Protein 8I2D (pdb70)

InterPro domains:
  IPR000064 Endopeptidase, NLPC/P60 domain [PF00877] (232-333)
  IPR000064 Endopeptidase, NLPC/P60 domain [PS51935] (217-334)
  IPR018392 LysM domain [PF01476] (29-69)
  IPR018392 LysM domain [PF01476] (88-129)
  IPR018392 LysM domain [PF01476] (151-193)
  IPR018392 LysM domain [PS51782] (26-69)
  IPR018392 LysM domain [PS51782] (86-129)
  IPR018392 LysM domain [PS51782] (149-192)
  IPR018392 LysM domain [SM00257] (27-70)
  IPR018392 LysM domain [SM00257] (87-130)
  IPR018392 LysM domain [SM00257] (150-193)
  IPR018392 LysM domain [cd00118] (26-69)
  IPR018392 LysM domain [cd00118] (88-129)
  IPR018392 LysM domain [cd00118] (151-192)
  IPR036779 LysM domain superfamily [G3DSA:3.10.350.10] (24-74)
  IPR036779 LysM domain superfamily [G3DSA:3.10.350.10] (75-145)
  IPR036779 LysM domain superfamily [G3DSA:3.10.350.10] (146-199)
  IPR036779 LysM domain superfamily [SSF54106] (26-70)
  IPR036779 LysM domain superfamily [SSF54106] (87-129)
  IPR036779 LysM domain superfamily [SSF54106] (148-192)

Radius of gyration: 12.63 Å; Cα contacts (8 Å, |Δi|>4): 235; chains: 1; bounding box: 29×29×30 Å

Nearest PDB structures (foldseek):
  8i2f-assembly1_B  TM=9.895E-01  e=3.218E-22  Bacillus subtilis subsp. subtilis str. 168
  3pvq-assembly1_B  TM=8.778E-01  e=5.518E-09  Bacteroides thetaiotaomicron VPI-5482
  8xup-assembly2_K  TM=8.094E-01  e=2.074E-09  Escherichia coli K-12
  4r0k-assembly1_A  TM=8.513E-01  e=1.207E-08  Bacteroides thetaiotaomicron VPI-5482
  8er5-assembly1_B  TM=8.194E-01  e=4.453E-08  [Clostridium] innocuum 2959

Secondary structure (DSSP, 8-state):
--HHHHHHHHHHTTTPPB-TT-EETTEE-HHHHHHHHHHTTS------HHHHHH--B-SS--TT-EEEE--SSSSS---EEEETTEEEEEETTEEEEEETTSTTTGGGEEEEE--

Structure (mmCIF, N/CA/C/O backbone):
data_8I2D
#
_entry.id   8I2D
#
_cell.length_a   55.250
_cell.length_b   55.250
_cell.length_c   68.070
_cell.angle_alpha   90.00
_cell.angle_beta   90.00
_cell.angle_gamma   90.00
#
_symmetry.space_group_name_H-M   'P 43 21 2'
#
loop_
_entity.id
_entity.type
_entity.pdbx_description
1 polymer 'Probable peptidoglycan endopeptidase LytE'
2 water water
#
loop_
_atom_site.group_PDB
_atom_site.id
_atom_site.type_symbol
_atom_site.label_atom_id
_atom_site.label_alt_id
_atom_site.label_comp_id
_atom_site.label_asym_id
_atom_site.label_entity_id
_atom_site.label_seq_id
_atom_site.pdbx_PDB_ins_code
_atom_site.Cartn_x
_atom_site.Cartn_y
_atom_site.Cartn_z
_atom_site.occupancy
_atom_site.B_iso_or_equiv
_atom_site.auth_seq_id
_atom_site.auth_comp_id
_atom_site.auth_asym_id
_atom_site.auth_atom_id
_atom_site.pdbx_PDB_model_num
ATOM 1 N N . LEU A 1 1 ? 12.460 43.584 47.012 1.00 24.18 218 LEU A N 1
ATOM 2 C CA . LEU A 1 1 ? 13.900 43.419 46.830 1.00 20.05 218 LEU A CA 1
ATOM 3 C C . LEU A 1 1 ? 14.687 44.491 47.571 1.00 16.95 218 LEU A C 1
ATOM 4 O O . LEU A 1 1 ? 14.180 45.582 47.839 1.00 19.28 218 LEU A O 1
ATOM 9 N N . ASN A 1 2 ? 15.939 44.182 47.891 1.00 15.28 219 ASN A N 1
ATOM 10 C CA . ASN A 1 2 ? 16.894 45.216 48.271 1.00 13.66 219 ASN A CA 1
ATOM 11 C C . ASN A 1 2 ? 17.369 45.850 46.964 1.00 12.93 219 ASN A C 1
ATOM 12 O O . ASN A 1 2 ? 18.201 45.283 46.243 1.00 11.30 219 ASN A O 1
ATOM 17 N N . VAL A 1 3 ? 16.820 47.032 46.659 1.00 13.18 220 VAL A N 1
ATOM 18 C CA . VAL A 1 3 ? 17.017 47.670 45.358 1.00 13.70 220 VAL A CA 1
ATOM 19 C C . VAL A 1 3 ? 18.482 48.028 45.138 1.00 13.01 220 VAL A C 1
ATOM 20 O O . VAL A 1 3 ? 19.044 47.785 44.059 1.00 12.39 220 VAL A O 1
ATOM 24 N N . SER A 1 4 ? 19.115 48.643 46.136 1.00 13.21 221 SER A N 1
ATOM 25 C CA . SER A 1 4 ? 20.509 49.040 45.982 1.00 14.61 221 SER A CA 1
ATOM 26 C C . SER A 1 4 ? 21.398 47.834 45.713 1.00 13.04 221 SER A C 1
ATOM 27 O O . SER A 1 4 ? 22.296 47.898 44.865 1.00 13.24 221 SER A O 1
ATOM 30 N N . LYS A 1 5 ? 21.148 46.719 46.406 1.00 11.98 222 LYS A N 1
ATOM 31 C CA . LYS A 1 5 ? 21.914 45.500 46.165 1.00 12.81 222 LYS A CA 1
ATOM 32 C C . LYS A 1 5 ? 21.678 44.968 44.760 1.00 10.60 222 LYS A C 1
ATOM 33 O O . LYS A 1 5 ? 22.625 44.582 44.066 1.00 10.15 222 LYS A O 1
ATOM 39 N N . LEU A 1 6 ? 20.413 44.917 44.333 1.00 9.25 223 LEU A N 1
ATOM 40 C CA . LEU A 1 6 ? 20.078 44.391 43.013 1.00 9.86 223 LEU A CA 1
ATOM 41 C C . LEU A 1 6 ? 20.798 45.166 41.926 1.00 8.84 223 LEU A C 1
ATOM 42 O O . LEU A 1 6 ? 21.413 44.584 41.029 1.00 9.00 223 LEU A O 1
ATOM 47 N N . VAL A 1 7 ? 20.745 46.491 42.000 1.00 9.38 224 VAL A N 1
ATOM 48 C CA . VAL A 1 7 ? 21.345 47.315 40.960 1.00 11.49 224 VAL A CA 1
ATOM 49 C C . VAL A 1 7 ? 22.867 47.235 41.015 1.00 10.77 224 VAL A C 1
ATOM 50 O O . VAL A 1 7 ? 23.530 47.180 39.973 1.00 10.76 224 VAL A O 1
ATOM 54 N N . SER A 1 8 ? 23.444 47.210 42.220 1.00 10.71 225 SER A N 1
ATOM 55 C CA . SER A 1 8 ? 24.888 47.021 42.349 1.00 12.53 225 SER A CA 1
ATOM 56 C C . SER A 1 8 ? 25.328 45.684 41.759 1.00 10.34 225 SER A C 1
ATOM 57 O O . SER A 1 8 ? 26.350 45.600 41.060 1.00 11.72 225 SER A O 1
ATOM 60 N N . ASP A 1 9 ? 24.578 44.620 42.045 1.00 10.63 226 ASP A N 1
ATOM 61 C CA . ASP A 1 9 ? 24.909 43.307 41.509 1.00 11.17 226 ASP A CA 1
ATOM 62 C C . ASP A 1 9 ? 24.797 43.295 39.989 1.00 10.27 226 ASP A C 1
ATOM 63 O O . ASP A 1 9 ? 25.642 42.706 39.304 1.00 12.06 226 ASP A O 1
ATOM 68 N N . ALA A 1 10 ? 23.767 43.946 39.443 1.00 9.34 227 ALA A N 1
ATOM 69 C CA . ALA A 1 10 ? 23.603 43.999 37.993 1.00 8.78 227 ALA A CA 1
ATOM 70 C C . ALA A 1 10 ? 24.737 44.781 37.338 1.00 9.65 227 ALA A C 1
ATOM 71 O O . ALA A 1 10 ? 25.285 44.361 36.308 1.00 9.96 227 ALA A O 1
ATOM 73 N N . LYS A 1 11 ? 25.099 45.929 37.915 1.00 10.13 228 LYS A N 1
ATOM 74 C CA . LYS A 1 11 ? 26.158 46.756 37.347 1.00 10.66 228 LYS A CA 1
ATOM 75 C C . LYS A 1 11 ? 27.487 46.014 37.324 1.00 11.12 228 LYS A C 1
ATOM 76 O O . LYS A 1 11 ? 28.273 46.160 36.382 1.00 10.51 228 LYS A O 1
ATOM 82 N N . ALA A 1 12 ? 27.754 45.202 38.344 1.00 10.23 229 ALA A N 1
ATOM 83 C CA . ALA A 1 12 ? 29.007 44.459 38.408 1.00 10.88 229 ALA A CA 1
ATOM 84 C C . ALA A 1 12 ? 29.114 43.418 37.306 1.00 11.04 229 ALA A C 1
ATOM 85 O O . ALA A 1 12 ? 30.220 42.948 37.013 1.00 12.93 229 ALA A O 1
ATOM 87 N N . LEU A 1 13 ? 27.999 43.042 36.691 1.00 9.85 230 LEU A N 1
ATOM 88 C CA . LEU A 1 13 ? 27.997 42.015 35.660 1.00 10.44 230 LEU A CA 1
ATOM 89 C C . LEU A 1 13 ? 27.997 42.584 34.252 1.00 8.94 230 LEU A C 1
ATOM 90 O O . LEU A 1 13 ? 28.063 41.811 33.288 1.00 9.15 230 LEU A O 1
ATOM 95 N N . VAL A 1 14 ? 27.922 43.905 34.103 1.00 8.41 231 VAL A N 1
ATOM 96 C CA . VAL A 1 14 ? 27.989 44.499 32.775 1.00 9.90 231 VAL A CA 1
ATOM 97 C C . VAL A 1 14 ? 29.292 44.078 32.118 1.00 10.11 231 VAL A C 1
ATOM 98 O O . VAL A 1 14 ? 30.364 44.114 32.737 1.00 11.72 231 VAL A O 1
ATOM 102 N N . GLY A 1 15 ? 29.205 43.661 30.862 1.00 8.65 232 GLY A N 1
ATOM 103 C CA . GLY A 1 15 ? 30.330 43.114 30.139 1.00 9.12 232 GLY A CA 1
ATOM 104 C C . GLY A 1 15 ? 30.377 41.604 30.092 1.00 8.43 232 GLY A C 1
ATOM 105 O O . GLY A 1 15 ? 31.158 41.056 29.310 1.00 9.00 232 GLY A O 1
ATOM 106 N N . THR A 1 16 ? 29.583 40.915 30.899 1.00 8.15 233 THR A N 1
ATOM 107 C CA . THR A 1 16 ? 29.532 39.467 30.808 1.00 7.81 233 THR A CA 1
ATOM 108 C C . THR A 1 16 ? 29.007 39.060 29.434 1.00 6.86 233 THR A C 1
ATOM 109 O O . THR A 1 16 ? 28.020 39.631 28.958 1.00 7.19 233 THR A O 1
ATOM 113 N N . PRO A 1 17 ? 29.619 38.076 28.778 1.00 6.75 234 PRO A N 1
ATOM 114 C CA . PRO A 1 17 ? 29.148 37.688 27.443 1.00 6.62 234 PRO A CA 1
ATOM 115 C C . PRO A 1 17 ? 27.769 37.047 27.445 1.00 6.29 234 PRO A C 1
ATOM 116 O O . PRO A 1 17 ? 27.249 36.588 28.468 1.00 8.19 234 PRO A O 1
ATOM 120 N N . TYR A 1 18 ? 27.186 37.014 26.247 1.00 6.13 235 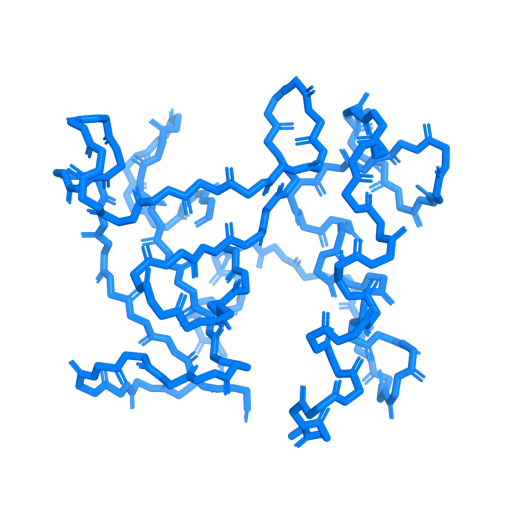TYR A N 1
ATOM 121 C CA . TYR A 1 18 ? 25.996 36.220 25.977 1.00 6.80 235 TYR A CA 1
ATOM 122 C C . TYR A 1 18 ? 26.367 34.749 25.826 1.00 6.76 235 TYR A C 1
ATOM 123 O O . TYR A 1 18 ? 27.384 34.401 25.215 1.00 8.35 235 TYR A O 1
ATOM 132 N N . LYS A 1 19 ? 25.509 33.883 26.362 1.00 7.32 236 LYS A N 1
ATOM 133 C CA . LYS A 1 19 ? 25.563 32.456 26.081 1.00 8.81 236 LYS A CA 1
ATOM 134 C C . LYS A 1 19 ? 24.136 31.943 26.120 1.00 8.25 236 LYS A C 1
ATOM 135 O O . LYS A 1 19 ? 23.421 32.198 27.092 1.00 7.92 236 LYS A O 1
ATOM 141 N N . TRP A 1 20 ? 23.726 31.218 25.077 1.00 9.33 237 TRP A N 1
ATOM 142 C CA . TRP A 1 20 ? 22.386 30.647 25.068 1.00 10.05 237 TRP A CA 1
ATOM 143 C C . TRP A 1 20 ? 22.206 29.750 26.288 1.00 8.77 237 TRP A C 1
ATOM 144 O O . TRP A 1 20 ? 23.045 28.894 26.574 1.00 10.19 237 TRP A O 1
ATOM 155 N N . GLY A 1 21 ? 21.117 29.961 27.022 1.00 9.65 238 GLY A N 1
ATOM 156 C CA . GLY A 1 21 ? 20.885 29.211 28.244 1.00 10.70 238 GLY A CA 1
ATOM 157 C C . GLY A 1 21 ? 21.839 29.499 29.382 1.00 10.41 238 GLY A C 1
ATOM 158 O O . GLY A 1 21 ? 21.828 28.771 30.380 1.00 13.09 238 GLY A O 1
ATOM 159 N N . GLY A 1 22 ? 22.625 30.569 29.301 1.00 9.34 239 GLY A N 1
ATOM 160 C CA . GLY A 1 22 ? 23.681 30.784 30.276 1.00 9.05 239 GLY A CA 1
ATOM 161 C C . GLY A 1 22 ? 23.151 31.301 31.605 1.00 8.23 239 GLY A C 1
ATOM 162 O O . GLY A 1 22 ? 22.305 32.190 31.661 1.00 8.37 239 GLY A O 1
ATOM 163 N N . THR A 1 23 ? 23.690 30.734 32.692 1.00 9.17 240 THR A N 1
ATOM 164 C CA . THR A 1 23 ? 23.275 31.057 34.054 1.00 8.97 240 THR A CA 1
ATOM 165 C C . THR A 1 23 ? 24.465 31.321 34.966 1.00 9.92 240 THR A C 1
ATOM 166 O O . THR A 1 23 ? 24.316 31.281 36.192 1.00 11.52 240 THR A O 1
ATOM 170 N N . THR A 1 24 ? 25.649 31.559 34.409 1.00 9.08 241 THR A N 1
ATOM 171 C CA . THR A 1 24 ? 26.838 31.845 35.207 1.00 9.80 241 THR A CA 1
ATOM 172 C C . THR A 1 24 ? 27.503 33.105 34.674 1.00 9.45 241 THR A C 1
ATOM 173 O O . THR A 1 24 ? 27.202 33.579 33.576 1.00 9.54 241 THR A O 1
ATOM 177 N N . THR A 1 25 ? 28.451 33.630 35.450 1.00 9.74 242 THR A N 1
ATOM 178 C CA . THR A 1 25 ? 29.142 34.860 35.086 1.00 12.65 242 THR A CA 1
ATOM 179 C C . THR A 1 25 ? 30.099 34.694 33.913 1.00 11.56 242 THR A C 1
ATOM 180 O O . THR A 1 25 ? 30.710 35.680 33.499 1.00 13.79 242 THR A O 1
ATOM 184 N N . SER A 1 26 ? 30.255 33.497 33.367 1.00 9.39 243 SER A N 1
ATOM 185 C CA . SER A 1 26 ? 30.958 33.355 32.106 1.00 10.63 243 SER A CA 1
ATOM 186 C C . SER A 1 26 ? 30.053 33.584 30.901 1.00 9.40 243 SER A C 1
ATOM 187 O O . SER A 1 26 ? 30.551 33.719 29.781 1.00 9.90 243 SER A O 1
ATOM 190 N N . GLY A 1 27 ? 28.739 33.654 31.098 1.00 7.68 244 GLY A N 1
ATOM 191 C CA . GLY A 1 27 ? 27.836 33.918 29.994 1.00 7.64 244 GLY A CA 1
ATOM 192 C C . GLY A 1 27 ? 26.384 33.747 30.382 1.00 7.60 244 GLY A C 1
ATOM 193 O O . GLY A 1 27 ? 26.009 32.729 30.980 1.00 8.30 244 GLY A O 1
ATOM 194 N N . PHE A 1 28 ? 25.559 34.734 30.050 1.00 6.97 245 PHE A N 1
ATOM 195 C CA . PHE A 1 28 ? 24.149 34.720 30.410 1.00 6.48 245 PHE A CA 1
ATOM 196 C C . PHE A 1 28 ? 23.266 34.865 29.183 1.00 7.39 245 PHE A C 1
ATOM 197 O O . PHE A 1 28 ? 23.636 35.513 28.200 1.00 7.64 245 PHE A O 1
ATOM 205 N N . ASP A 1 29 ? 22.067 34.312 29.275 1.00 6.65 246 ASP A N 1
ATOM 206 C CA . ASP A 1 29 ? 20.960 34.744 28.436 1.00 7.70 246 ASP A CA 1
ATOM 207 C C . ASP A 1 29 ? 20.007 35.588 29.278 1.00 7.15 246 ASP A C 1
ATOM 208 O O . ASP A 1 29 ? 20.234 35.831 30.468 1.00 7.49 246 ASP A O 1
ATOM 213 N N . CYS A 1 30 ? 18.934 36.044 28.644 1.00 8.72 247 CYS A N 1
ATOM 214 C CA . CYS A 1 30 ? 18.068 37.031 29.276 1.00 10.26 247 CYS A CA 1
ATOM 215 C C . CYS A 1 30 ? 17.534 36.545 30.617 1.00 10.12 247 CYS A C 1
ATOM 216 O O . CYS A 1 30 ? 17.666 37.229 31.641 1.00 12.92 247 CYS A O 1
ATOM 219 N N . SER A 1 31 ? 16.914 35.369 30.624 1.00 8.51 248 SER A N 1
ATOM 220 C CA . SER A 1 31 ? 16.307 34.828 31.838 1.00 10.62 248 SER A CA 1
ATOM 221 C C . SER A 1 31 ? 17.353 34.344 32.835 1.00 8.40 248 SER A C 1
ATOM 222 O O . SER A 1 31 ? 17.144 34.457 34.049 1.00 10.40 248 SER A O 1
ATOM 225 N N . GLY A 1 32 ? 18.482 33.817 32.354 1.00 8.42 249 GLY A N 1
ATOM 226 C CA . GLY A 1 32 ? 19.511 33.345 33.271 1.00 9.71 249 GLY A CA 1
ATOM 227 C C . GLY A 1 32 ? 20.137 34.469 34.073 1.00 6.55 249 GLY A C 1
ATOM 228 O O . GLY A 1 32 ? 20.470 34.295 35.248 1.00 7.79 249 GLY A O 1
ATOM 229 N N . PHE A 1 33 ? 20.304 35.634 33.448 1.00 7.10 250 PHE A N 1
ATOM 230 C CA . PHE A 1 33 ? 20.825 36.803 34.150 1.00 6.95 250 PHE A CA 1
ATOM 231 C C . PHE A 1 33 ? 19.884 37.247 35.267 1.00 7.09 250 PHE A C 1
ATOM 232 O O . PHE A 1 33 ? 20.317 37.506 36.393 1.00 7.48 250 PHE A O 1
ATOM 240 N N . ILE A 1 34 ? 18.589 37.356 34.969 1.00 7.27 251 ILE A N 1
ATOM 241 C CA . ILE A 1 34 ? 17.618 37.762 35.983 1.00 6.81 251 ILE A CA 1
ATOM 242 C C . ILE A 1 34 ? 17.600 36.762 37.141 1.00 7.80 251 ILE A C 1
ATOM 243 O O . ILE A 1 34 ? 17.630 37.142 38.318 1.00 7.80 251 ILE A O 1
ATOM 248 N N . TRP A 1 35 ? 17.566 35.462 36.819 1.00 7.97 252 TRP A N 1
ATOM 249 C CA . TRP A 1 35 ? 17.603 34.419 37.840 1.00 8.46 252 TRP A CA 1
ATOM 250 C C . TRP A 1 35 ? 18.843 34.543 38.715 1.00 8.11 252 TRP A C 1
ATOM 251 O O . TRP A 1 35 ? 18.760 34.444 39.945 1.00 8.73 252 TRP A O 1
ATOM 262 N N . TYR A 1 36 ? 19.999 34.778 38.096 1.00 8.14 253 TYR A N 1
ATOM 263 C CA . TYR A 1 36 ? 21.246 34.865 38.839 1.00 9.07 253 TYR A CA 1
ATOM 264 C C . TYR A 1 36 ? 21.231 36.044 39.805 1.00 8.46 253 TYR A C 1
ATOM 265 O O . TYR A 1 36 ? 21.561 35.897 40.988 1.00 10.02 253 TYR A O 1
ATOM 274 N N . VAL A 1 37 ? 20.839 37.224 39.320 1.00 8.77 254 VAL A N 1
ATOM 275 C CA . VAL A 1 37 ? 20.877 38.422 40.154 1.00 8.91 254 VAL A CA 1
ATOM 276 C C . VAL A 1 37 ? 19.852 38.336 41.283 1.00 9.18 254 VAL A C 1
ATOM 277 O O . VAL A 1 37 ? 20.136 38.699 42.430 1.00 9.54 254 VAL A O 1
ATOM 281 N N . LEU A 1 38 ? 18.651 37.842 40.987 1.00 9.04 255 LEU A N 1
ATOM 282 C CA . LEU A 1 38 ? 17.653 37.687 42.040 1.00 9.46 255 LEU A CA 1
ATOM 283 C C . LEU A 1 38 ? 18.135 36.722 43.114 1.00 9.69 255 LEU A C 1
ATOM 284 O O . LEU A 1 38 ? 17.974 36.980 44.312 1.00 10.96 255 LEU A O 1
ATOM 289 N N . ASN A 1 39 ? 18.753 35.615 42.708 1.00 10.18 256 ASN A N 1
ATOM 290 C CA . ASN A 1 39 ? 19.151 34.599 43.671 1.00 11.06 256 ASN A CA 1
ATOM 291 C C . ASN A 1 39 ? 20.316 35.033 44.542 1.00 13.11 256 ASN A C 1
ATOM 292 O O . ASN A 1 39 ? 20.647 34.322 45.494 1.00 13.68 256 ASN A O 1
ATOM 297 N N . LYS A 1 40 ? 20.930 36.180 44.256 1.00 12.99 257 LYS A N 1
ATOM 298 C CA . LYS A 1 40 ? 21.914 36.724 45.182 1.00 15.55 257 LYS A CA 1
ATOM 299 C C . LYS A 1 40 ? 21.276 37.234 46.464 1.00 15.78 257 LYS A C 1
ATOM 300 O O . LYS A 1 40 ? 21.975 37.400 47.471 1.00 18.53 257 LYS A O 1
ATOM 306 N N . GLN A 1 41 ? 19.9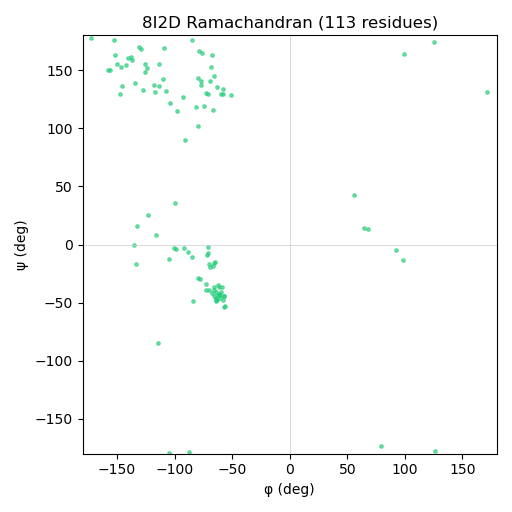67 37.455 46.469 1.00 14.62 258 GLN A N 1
ATOM 307 C CA . GLN A 1 41 ? 19.302 37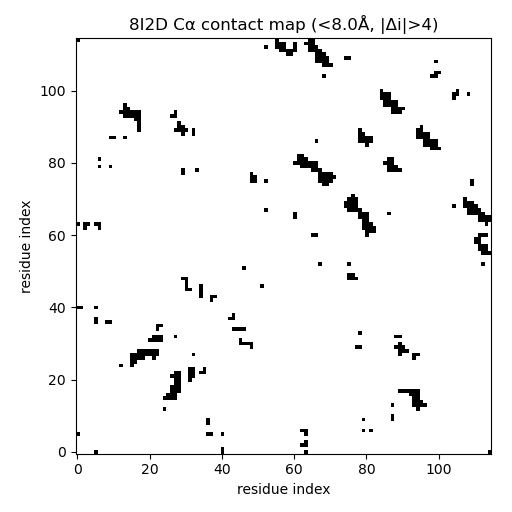.981 47.652 1.00 14.46 258 GLN A CA 1
ATOM 308 C C . GLN A 1 41 ? 18.017 37.265 48.044 1.00 17.64 258 GLN A C 1
ATOM 309 O O . GLN A 1 41 ? 17.590 37.410 49.199 1.00 17.82 258 GLN A O 1
ATOM 315 N N . THR A 1 42 ? 17.411 36.476 47.160 1.00 15.58 259 THR A N 1
ATOM 316 C CA . THR A 1 42 ? 16.194 35.748 47.492 1.00 20.56 259 THR A CA 1
ATOM 317 C C . THR A 1 42 ? 16.077 34.537 46.575 1.00 17.00 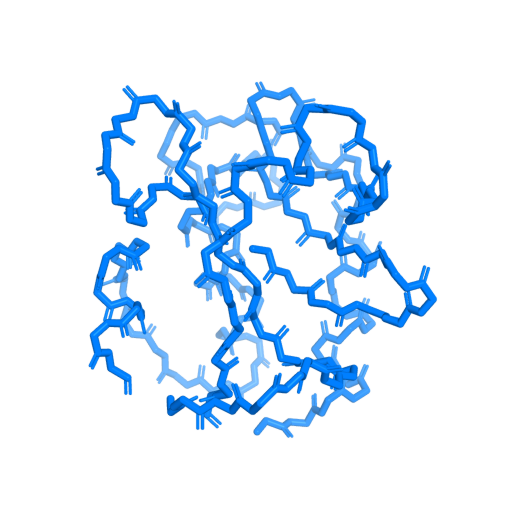259 THR A C 1
ATOM 318 O O . THR A 1 42 ? 16.534 34.563 45.430 1.00 16.98 259 THR A O 1
ATOM 322 N N . SER A 1 43 ? 15.448 33.481 47.077 1.00 17.34 260 SER A N 1
ATOM 323 C CA . SER A 1 43 ? 15.381 32.222 46.344 1.00 18.17 260 SER A CA 1
ATOM 324 C C . SER A 1 43 ? 14.272 32.288 45.302 1.00 19.32 260 SER A C 1
ATOM 325 O O . SER A 1 43 ? 13.097 32.460 45.643 1.00 17.80 260 SER A O 1
ATOM 328 N N . VAL A 1 44 ? 14.644 32.160 44.029 1.00 15.85 261 VAL A N 1
ATOM 329 C CA . VAL A 1 44 ? 13.686 32.149 42.931 1.00 16.39 261 VAL A CA 1
ATOM 330 C C . VAL A 1 44 ? 14.036 31.011 41.981 1.00 13.89 261 VAL A C 1
ATOM 331 O O . VAL A 1 44 ? 15.211 30.761 41.695 1.00 14.76 261 VAL A O 1
ATOM 335 N N . GLY A 1 45 ? 13.015 30.318 41.502 1.00 13.64 262 GLY A N 1
ATOM 336 C CA . GLY A 1 45 ? 13.234 29.271 40.530 1.00 12.94 262 GLY A CA 1
ATOM 337 C C . GLY A 1 45 ? 13.507 29.820 39.146 1.00 14.13 262 GLY A C 1
ATOM 338 O O . GLY A 1 45 ? 13.291 30.996 38.848 1.00 13.21 262 GLY A O 1
ATOM 339 N N . ARG A 1 46 ? 14.014 28.946 38.285 1.00 13.24 263 ARG A N 1
ATOM 340 C CA . ARG A 1 46 ? 14.208 29.304 36.892 1.00 12.22 263 ARG A CA 1
ATOM 341 C C . ARG A 1 46 ? 12.866 29.684 36.288 1.00 12.34 263 ARG A C 1
ATOM 342 O O . ARG A 1 46 ? 11.876 28.964 36.452 1.00 13.32 263 ARG A O 1
ATOM 350 N N . THR A 1 47 ? 12.833 30.842 35.629 1.00 11.13 264 THR A N 1
ATOM 351 C CA . THR A 1 47 ? 11.584 31.456 35.207 1.00 14.14 264 THR A CA 1
ATOM 352 C C . THR A 1 47 ? 11.833 32.165 33.883 1.00 13.07 264 THR A C 1
ATOM 353 O O . THR A 1 47 ? 12.847 32.849 33.721 1.00 13.08 264 THR A O 1
ATOM 357 N N . SER A 1 48 ? 10.910 32.008 32.941 1.00 12.67 265 SER A N 1
ATOM 358 C CA . SER A 1 48 ? 11.033 32.697 31.665 1.00 13.25 265 SER A CA 1
ATOM 359 C C . SER A 1 48 ? 10.598 34.161 31.787 1.00 11.34 265 SER A C 1
ATOM 360 O O . SER A 1 48 ? 9.963 34.579 32.756 1.00 11.88 265 SER A O 1
ATOM 363 N N . THR A 1 49 ? 10.935 34.947 30.764 1.00 10.41 266 THR A N 1
ATOM 364 C CA . THR A 1 49 ? 10.502 36.341 30.731 1.00 12.14 266 THR A CA 1
ATOM 365 C C . THR A 1 49 ? 8.986 36.445 30.813 1.00 11.72 266 THR A C 1
ATOM 366 O O . THR A 1 49 ? 8.444 37.262 31.567 1.00 12.35 266 THR A O 1
ATOM 370 N N . ALA A 1 50 ? 8.277 35.610 30.050 1.00 13.03 267 ALA A N 1
ATOM 371 C CA . ALA A 1 50 ? 6.822 35.611 30.129 1.00 12.70 267 ALA A CA 1
ATOM 372 C C . ALA A 1 50 ? 6.341 35.218 31.522 1.00 13.31 267 ALA A C 1
ATOM 373 O O . ALA A 1 50 ? 5.325 35.736 32.003 1.00 14.24 267 ALA A O 1
ATOM 375 N N . GLY A 1 51 ? 7.057 34.305 32.187 1.00 12.21 268 GLY A N 1
ATOM 376 C CA . GLY A 1 51 ? 6.707 33.954 33.555 1.00 13.80 268 GLY A CA 1
ATOM 377 C C . GLY A 1 51 ? 6.821 35.124 34.517 1.00 13.78 268 GLY A C 1
ATOM 378 O O . GLY A 1 51 ? 5.947 35.329 35.366 1.00 15.34 268 GLY A O 1
ATOM 379 N N . TYR A 1 52 ? 7.894 35.911 34.398 1.00 11.39 269 TYR A N 1
ATOM 380 C CA . TYR A 1 52 ? 8.034 37.110 35.226 1.00 13.64 269 TYR A CA 1
ATOM 381 C C . TYR A 1 52 ? 6.969 38.147 34.887 1.00 12.24 269 TYR A C 1
ATOM 382 O O . TYR A 1 52 ? 6.427 38.804 35.787 1.00 13.14 269 TYR A O 1
ATOM 391 N N . TRP A 1 53 ? 6.645 38.311 33.599 1.00 12.38 270 TRP A N 1
ATOM 392 C CA . TRP A 1 53 ? 5.592 39.253 33.225 1.00 13.40 270 TRP A CA 1
ATOM 393 C C . TRP A 1 53 ? 4.275 38.888 33.894 1.00 16.23 270 TRP A C 1
ATOM 394 O O . TRP A 1 53 ? 3.513 39.769 34.313 1.00 18.49 270 TRP A O 1
A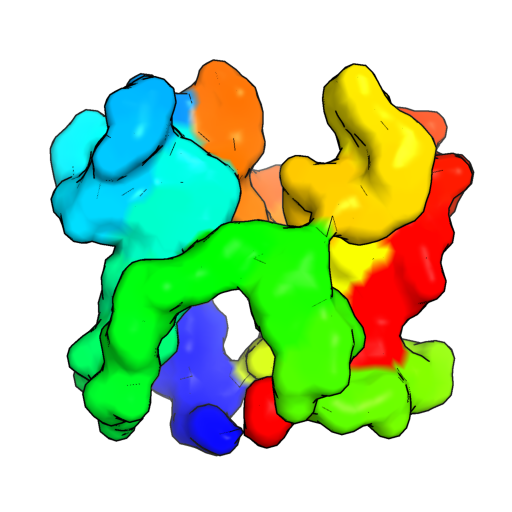TOM 405 N N . SER A 1 54 ? 4.005 37.590 34.025 1.00 15.48 271 SER A N 1
ATOM 406 C CA . SER A 1 54 ? 2.765 37.113 34.621 1.00 18.92 271 SER A CA 1
ATOM 407 C C . SER A 1 54 ? 2.785 37.193 36.140 1.00 18.64 271 SER A C 1
ATOM 408 O O . SER A 1 54 ? 1.726 37.356 36.759 1.00 22.48 271 SER A O 1
ATOM 411 N N . SER A 1 55 ? 3.956 37.069 36.761 1.00 15.41 272 SER A N 1
ATOM 412 C CA . SER A 1 55 ? 4.012 36.954 38.211 1.00 16.99 272 SER A CA 1
ATOM 413 C C . SER A 1 55 ? 4.363 38.253 38.931 1.00 17.44 272 SER A C 1
ATOM 414 O O . SER A 1 55 ? 3.994 38.401 40.104 1.00 18.93 272 SER A O 1
ATOM 425 N N . LYS A 1 57 ? 4.344 42.593 39.594 1.00 16.26 274 LYS A N 1
ATOM 426 C CA . LYS A 1 57 ? 3.269 43.542 39.867 1.00 15.27 274 LYS A CA 1
ATOM 427 C C . LYS A 1 57 ? 3.318 44.715 38.895 1.00 14.89 274 LYS A C 1
ATOM 428 O O . LYS A 1 57 ? 4.373 45.314 38.690 1.00 12.71 274 LYS A O 1
ATOM 434 N N . SER A 1 58 ? 2.170 45.062 38.322 1.00 15.52 275 SER A N 1
ATOM 435 C CA . SER A 1 58 ? 2.109 46.164 37.375 1.00 17.58 275 SER A CA 1
ATOM 436 C C . SER A 1 58 ? 2.339 47.493 38.087 1.00 14.56 275 SER A C 1
ATOM 437 O O . SER A 1 58 ? 1.846 47.714 39.197 1.00 16.60 275 SER A O 1
ATOM 440 N N . ILE A 1 59 ? 3.081 48.389 37.432 1.00 12.94 276 ILE A N 1
ATOM 441 C CA . ILE A 1 59 ? 3.339 49.736 37.931 1.00 12.08 276 ILE A CA 1
ATOM 442 C C . ILE A 1 59 ? 3.218 50.709 36.765 1.00 11.32 276 ILE A C 1
ATOM 443 O O . ILE A 1 59 ? 3.312 50.328 35.595 1.00 13.95 276 ILE A O 1
ATOM 448 N N . ALA A 1 60 ? 3.031 51.988 37.098 1.00 11.61 277 ALA A N 1
ATOM 449 C CA . ALA A 1 60 ? 2.798 53.000 36.068 1.00 13.31 277 ALA A CA 1
ATOM 450 C C . ALA A 1 60 ? 4.085 53.455 35.394 1.00 14.27 277 ALA A C 1
ATOM 451 O O . ALA A 1 60 ? 4.062 53.873 34.231 1.00 15.38 277 ALA A O 1
ATOM 453 N N . SER A 1 61 ? 5.204 53.405 36.107 1.00 11.44 278 SER A N 1
ATOM 454 C CA . SER A 1 61 ? 6.493 53.812 35.573 1.00 11.79 278 SER A CA 1
ATOM 455 C C . SER A 1 61 ? 7.551 53.127 36.409 1.00 10.76 278 SER A C 1
ATOM 456 O O . SER A 1 61 ? 7.320 52.864 37.596 1.00 10.71 278 SER A O 1
ATOM 459 N N . PRO A 1 62 ? 8.706 52.815 35.836 1.00 10.56 279 PRO A N 1
ATOM 460 C CA . PRO A 1 62 ? 9.720 52.089 36.605 1.00 10.11 279 PRO A CA 1
ATOM 461 C C . PRO A 1 62 ? 10.505 53.007 37.523 1.00 8.91 279 PRO A C 1
ATOM 462 O O . PRO A 1 62 ? 10.806 54.154 37.189 1.00 9.85 279 PRO A O 1
ATOM 466 N N . SER A 1 63 ? 10.832 52.479 38.687 1.00 8.48 280 SER A N 1
ATOM 467 C CA . SER A 1 63 ? 11.827 53.056 39.567 1.00 9.08 280 SER A CA 1
ATOM 468 C C . SER A 1 63 ? 13.058 52.162 39.572 1.00 9.02 280 SER A C 1
ATOM 469 O O . SER A 1 63 ? 13.048 51.041 39.049 1.00 7.87 280 SER A O 1
ATOM 472 N N . VAL A 1 64 ? 14.139 52.680 40.153 1.00 8.77 281 VAL A N 1
ATOM 473 C CA . VAL A 1 64 ? 15.358 51.892 40.291 1.00 8.55 281 VAL A CA 1
ATOM 474 C C . VAL A 1 64 ? 15.013 50.548 40.920 1.00 9.04 281 VAL A C 1
ATOM 475 O O . VAL A 1 64 ? 14.324 50.482 41.944 1.00 8.84 281 VAL A O 1
ATOM 479 N N . GLY A 1 65 ? 15.466 49.466 40.284 1.00 8.37 282 GLY A N 1
ATOM 480 C CA . GLY A 1 65 ? 15.229 48.129 40.797 1.00 7.97 282 GLY A CA 1
ATOM 481 C C . GLY A 1 65 ? 13.993 47.436 40.269 1.00 8.15 282 GLY A C 1
ATOM 482 O O . GLY A 1 65 ? 13.766 46.267 40.620 1.00 9.46 282 GLY A O 1
ATOM 483 N N . ASP A 1 66 ? 13.183 48.118 39.465 1.00 7.35 283 ASP A N 1
ATOM 484 C CA . ASP A 1 66 ? 12.062 47.490 38.789 1.00 8.01 283 ASP A CA 1
ATOM 485 C C . ASP A 1 66 ? 12.538 46.847 37.487 1.00 6.90 283 ASP A C 1
ATOM 486 O O . ASP A 1 66 ? 13.698 46.964 37.077 1.00 7.94 283 ASP A O 1
ATOM 491 N N . PHE A 1 67 ? 11.618 46.163 36.819 1.00 7.05 284 PHE A N 1
ATOM 492 C CA . PHE A 1 67 ? 11.918 45.353 35.648 1.00 6.73 284 PHE A CA 1
ATOM 493 C C . PHE A 1 67 ? 11.179 45.915 34.451 1.00 6.20 284 PHE A C 1
ATOM 494 O O . PHE A 1 67 ? 9.984 46.206 34.534 1.00 8.12 284 PHE A O 1
ATOM 502 N N . VAL A 1 68 ? 11.894 46.095 33.354 1.00 6.51 285 VAL A N 1
ATOM 503 C CA . VAL A 1 68 ? 11.332 46.636 32.121 1.00 6.66 285 VAL A CA 1
ATOM 504 C C . VAL A 1 68 ? 11.276 45.522 31.089 1.00 6.30 285 VAL A C 1
ATOM 505 O O . VAL A 1 68 ? 12.176 44.676 31.026 1.00 7.00 285 VAL A O 1
ATOM 509 N N . PHE A 1 69 ? 10.216 45.515 30.286 1.00 7.21 286 PHE A N 1
ATOM 510 C CA . PHE A 1 69 ? 9.921 44.412 29.380 1.00 5.94 286 PHE A CA 1
ATOM 511 C C . PHE A 1 69 ? 9.759 44.917 27.954 1.00 6.75 286 PHE A C 1
ATOM 512 O O . PHE A 1 69 ? 9.277 46.033 27.726 1.00 7.27 286 PHE A O 1
ATOM 520 N N . PHE A 1 70 ? 10.126 44.064 26.997 1.00 6.07 287 PHE A N 1
ATOM 521 C CA . PHE A 1 70 ? 10.160 44.425 25.587 1.00 5.72 287 PHE A CA 1
ATOM 522 C C . PHE A 1 70 ? 9.698 43.259 24.733 1.00 6.60 287 PHE A C 1
ATOM 523 O O . PHE A 1 70 ? 9.821 42.092 25.124 1.00 7.36 287 PHE A O 1
ATOM 531 N N . THR A 1 71 ? 9.188 43.590 23.542 1.00 6.68 288 THR A N 1
ATOM 532 C CA . THR A 1 71 ? 8.940 42.626 22.476 1.00 7.46 288 THR A CA 1
ATOM 533 C C . THR A 1 71 ? 10.131 42.683 21.517 1.00 7.05 288 THR A C 1
ATOM 534 O O . THR A 1 71 ? 10.385 43.709 20.874 1.00 7.41 288 THR A O 1
ATOM 538 N N . THR A 1 72 ? 10.883 41.585 21.446 1.00 7.34 289 THR A N 1
ATOM 539 C CA . THR A 1 72 ? 12.078 41.537 20.603 1.00 7.78 289 THR A CA 1
ATOM 540 C C . THR A 1 72 ? 11.889 40.537 19.465 1.00 8.00 289 THR A C 1
ATOM 541 O O . THR A 1 72 ? 11.465 40.920 18.371 1.00 8.55 289 THR A O 1
ATOM 545 N N . TYR A 1 73 ? 12.153 39.248 19.718 1.00 8.39 290 TYR A N 1
ATOM 546 C CA . TYR A 1 73 ? 12.137 38.249 18.653 1.00 9.80 290 TYR A CA 1
ATOM 547 C C . TYR A 1 73 ? 10.766 37.635 18.419 1.00 9.82 290 TYR A C 1
ATOM 548 O O . TYR A 1 73 ? 10.607 36.857 17.475 1.00 10.97 290 TYR A O 1
ATOM 557 N N . LYS A 1 74 ? 9.784 37.953 19.251 1.00 9.56 291 LYS A N 1
ATOM 558 C CA . LYS A 1 74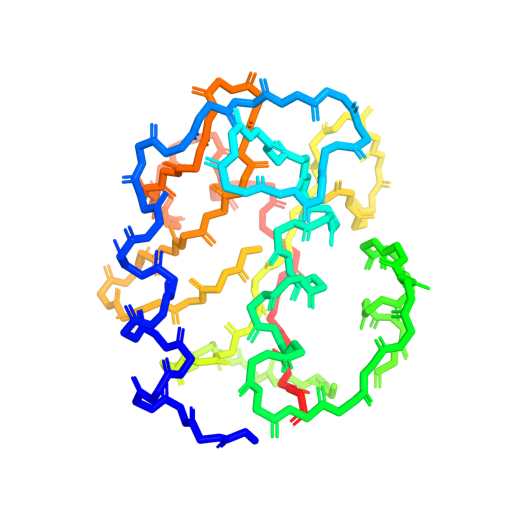 ? 8.420 37.486 19.081 1.00 11.26 291 LYS A CA 1
ATOM 559 C C . LYS A 1 74 ? 7.504 38.531 19.695 1.00 9.53 291 LYS A C 1
ATOM 560 O O . LYS A 1 74 ? 7.943 39.391 20.459 1.00 9.96 291 LYS A O 1
ATOM 566 N N . SER A 1 75 ? 6.225 38.464 19.350 1.00 10.54 292 SER A N 1
ATOM 567 C CA . SER A 1 75 ? 5.288 39.417 19.925 1.00 10.78 292 SER A CA 1
ATOM 568 C C . SER A 1 75 ? 5.101 39.152 21.419 1.00 11.99 292 SER A C 1
ATOM 569 O O . SER A 1 75 ? 5.298 38.034 21.902 1.00 12.49 292 SER A O 1
ATOM 572 N N . GLY A 1 76 ? 4.761 40.206 22.157 1.00 10.80 293 GLY A N 1
ATOM 573 C CA . GLY A 1 76 ? 4.593 40.103 23.589 1.00 10.83 293 GLY A CA 1
ATOM 574 C C . GLY A 1 76 ? 5.910 40.121 24.342 1.00 9.11 293 GLY A C 1
ATOM 575 O O . GLY A 1 76 ? 6.983 40.317 23.763 1.00 9.51 293 GLY A O 1
ATOM 576 N N . PRO A 1 77 ? 5.862 39.903 25.656 1.00 9.46 294 PRO A N 1
ATOM 577 C CA . PRO A 1 77 ? 7.084 39.995 26.468 1.00 10.83 294 PRO A CA 1
ATOM 578 C C . PRO A 1 77 ? 8.044 38.882 26.083 1.00 12.05 294 PRO A C 1
ATOM 579 O O . PRO A 1 77 ? 7.730 37.694 26.214 1.00 16.76 294 PRO A O 1
ATOM 583 N N . SER A 1 78 ? 9.193 39.266 25.544 1.00 7.13 295 SER A N 1
ATOM 584 C CA . SER A 1 78 ? 10.206 38.301 25.158 1.00 8.50 295 SER A CA 1
ATOM 585 C C . SER A 1 78 ? 11.603 38.714 25.591 1.00 9.56 295 SER A C 1
ATOM 586 O O . SER A 1 78 ? 12.546 37.956 25.360 1.00 11.06 295 SER A O 1
ATOM 589 N N . HIS A 1 79 ? 11.760 39.862 26.241 1.00 6.95 296 HIS A N 1
ATOM 590 C CA . HIS A 1 79 ? 13.042 40.306 26.767 1.00 7.28 296 HIS A CA 1
ATOM 591 C C . HIS A 1 79 ? 12.750 41.199 27.960 1.00 6.96 296 HIS A C 1
ATOM 592 O O . HIS A 1 79 ? 11.679 41.817 28.046 1.00 7.97 296 HIS A O 1
ATOM 607 N N . GLY A 1 81 ? 14.839 43.602 31.400 1.00 6.32 298 GLY A N 1
ATOM 608 C CA . GLY A 1 81 ? 16.026 44.117 32.041 1.00 6.60 298 GLY A CA 1
ATOM 609 C C . GLY A 1 81 ? 15.673 44.737 33.375 1.00 6.23 298 GLY A C 1
ATOM 610 O O . GLY A 1 81 ? 14.506 44.806 33.770 1.00 7.02 298 GLY A O 1
ATOM 611 N N . ILE A 1 82 ? 16.708 45.194 34.066 1.00 6.41 299 ILE A N 1
ATOM 612 C CA . ILE A 1 82 ? 16.584 45.840 35.370 1.00 7.08 299 ILE A CA 1
ATOM 613 C C . ILE A 1 82 ? 16.772 47.332 35.170 1.00 7.82 299 ILE A C 1
ATOM 614 O O . ILE A 1 82 ? 17.820 47.771 34.683 1.00 6.74 299 ILE A O 1
ATOM 619 N N . TYR A 1 83 ? 15.768 48.115 35.550 1.00 7.64 300 TYR A N 1
ATOM 620 C CA . TYR A 1 83 ? 15.874 49.560 35.435 1.00 6.48 300 TYR A CA 1
ATOM 621 C C . TYR A 1 83 ? 16.833 50.105 36.492 1.00 7.04 300 TYR A C 1
ATOM 622 O O . TYR A 1 83 ? 16.722 49.782 37.676 1.00 7.60 300 TYR A O 1
ATOM 631 N N . ILE A 1 84 ? 17.790 50.934 36.073 1.00 6.94 301 ILE A N 1
ATOM 632 C CA . ILE A 1 84 ? 18.817 51.450 36.971 1.00 9.68 301 ILE A CA 1
ATOM 633 C C . ILE A 1 84 ? 18.752 52.959 37.128 1.00 11.05 301 ILE A C 1
ATOM 634 O O . ILE A 1 84 ? 19.653 53.554 37.721 1.00 13.11 301 ILE A O 1
ATOM 639 N N . GLY A 1 85 ? 17.718 53.589 36.600 1.00 10.94 302 GLY A N 1
ATOM 640 C CA . GLY A 1 85 ? 17.603 55.028 36.675 1.00 13.79 302 GLY A CA 1
ATOM 641 C C . GLY A 1 85 ? 18.048 55.698 35.390 1.00 14.12 302 GLY A C 1
ATOM 642 O O . GLY A 1 85 ? 18.711 55.102 34.531 1.00 12.48 302 GLY A O 1
ATOM 643 N N . ASN A 1 86 ? 17.658 56.968 35.252 1.00 16.20 303 ASN A N 1
ATOM 644 C CA . ASN A 1 86 ? 18.095 57.804 34.134 1.00 17.97 303 ASN A CA 1
ATOM 645 C C . ASN A 1 86 ? 17.767 57.152 32.797 1.00 15.23 303 ASN A C 1
ATOM 646 O O . ASN A 1 86 ? 18.586 57.123 31.874 1.00 16.95 303 ASN A O 1
ATOM 651 N N . ASN A 1 87 ? 16.568 56.584 32.709 1.00 13.33 304 ASN A N 1
ATOM 652 C CA . ASN A 1 87 ? 16.058 55.997 31.479 1.00 14.18 304 ASN A CA 1
ATOM 653 C C . ASN A 1 87 ? 16.872 54.794 31.017 1.00 11.79 304 ASN A C 1
ATOM 654 O O . ASN A 1 87 ? 16.722 54.352 29.880 1.00 14.37 304 ASN A O 1
ATOM 659 N N . SER A 1 88 ? 17.723 54.234 31.871 1.00 9.71 305 SER A N 1
ATOM 660 C CA . SER A 1 88 ? 18.625 53.160 31.481 1.00 9.90 305 SER A CA 1
ATOM 661 C C . SER A 1 88 ? 18.272 51.863 32.197 1.00 7.71 305 SER A C 1
ATOM 662 O O . SER A 1 88 ? 17.687 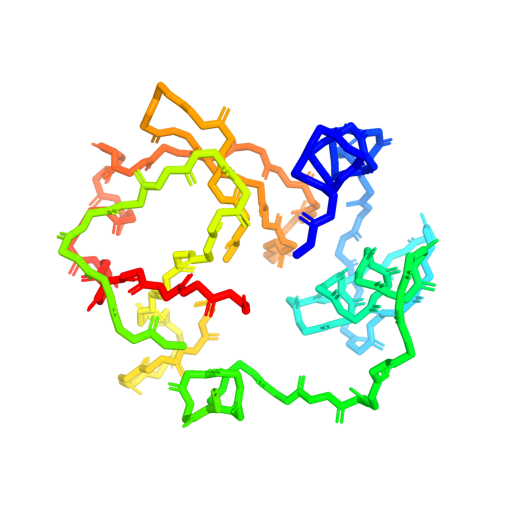51.861 33.282 1.00 8.04 305 SER A O 1
ATOM 665 N N . PHE A 1 89 ? 18.659 50.751 31.575 1.00 6.91 306 PHE A N 1
ATOM 666 C CA . PHE A 1 89 ? 18.394 49.430 32.119 1.00 6.56 306 PHE A CA 1
ATOM 667 C C . PHE A 1 89 ? 19.538 48.500 31.750 1.00 6.55 306 PHE A C 1
ATOM 668 O O . PHE A 1 89 ? 20.214 48.700 30.738 1.00 7.66 306 PHE A O 1
ATOM 676 N N . ILE A 1 90 ? 19.755 47.487 32.584 1.00 6.72 307 ILE A N 1
ATOM 677 C CA . ILE A 1 90 ? 20.769 46.465 32.357 1.00 7.38 307 ILE A CA 1
ATOM 678 C C . ILE A 1 90 ? 20.063 45.174 31.978 1.00 6.91 307 ILE A C 1
ATOM 679 O O . ILE A 1 90 ? 19.102 44.763 32.638 1.00 7.10 307 ILE A O 1
ATOM 684 N N . HIS A 1 91 ? 20.535 44.533 30.916 1.00 6.78 308 HIS A N 1
ATOM 685 C CA . HIS A 1 91 ? 19.883 43.332 30.427 1.00 6.36 308 HIS A CA 1
ATOM 686 C C . HIS A 1 91 ? 20.936 42.446 29.780 1.00 6.08 308 HIS A C 1
ATOM 687 O O . HIS A 1 91 ? 21.982 42.923 29.320 1.00 7.47 308 HIS A O 1
ATOM 694 N N . ALA A 1 92 ? 20.650 41.147 29.745 1.00 6.28 309 ALA A N 1
ATOM 695 C CA . ALA A 1 92 ? 21.515 40.177 29.076 1.00 6.18 309 ALA A CA 1
ATOM 696 C C . ALA A 1 92 ? 21.018 40.057 27.647 1.00 7.87 309 ALA A C 1
ATOM 697 O O . ALA A 1 92 ? 20.141 39.247 27.335 1.00 9.17 309 ALA A O 1
ATOM 699 N N . GLY A 1 93 ? 21.577 40.897 26.773 1.00 8.08 310 GLY A N 1
ATOM 700 C CA . GLY A 1 93 ? 21.190 40.912 25.382 1.00 9.80 310 GLY A CA 1
ATOM 701 C C . GLY A 1 93 ? 21.985 39.915 24.568 1.00 8.86 310 GLY A C 1
ATOM 702 O O . GLY A 1 93 ? 22.835 39.181 25.067 1.00 8.13 310 GLY A O 1
ATOM 703 N N . SER A 1 94 ? 21.691 39.898 23.273 1.00 10.22 311 SER A N 1
ATOM 704 C CA . SER A 1 94 ? 22.285 38.905 22.383 1.00 10.49 311 SER A CA 1
ATOM 705 C C . SER A 1 94 ? 23.790 39.057 22.229 1.00 11.99 311 SER A C 1
ATOM 706 O O . SER A 1 94 ? 24.446 38.128 21.746 1.00 13.11 311 SER A O 1
ATOM 709 N N . ASP A 1 95 ? 24.354 40.193 22.603 1.00 9.67 312 ASP A N 1
ATOM 710 C CA . ASP A 1 95 ? 25.806 40.332 22.592 1.00 12.72 312 ASP A CA 1
ATOM 711 C C . ASP A 1 95 ? 26.375 40.726 23.953 1.00 9.14 312 ASP A C 1
ATOM 712 O O . ASP A 1 95 ? 27.473 41.285 24.043 1.00 9.77 312 ASP A O 1
ATOM 717 N N . GLY A 1 96 ? 25.661 40.390 25.018 1.00 7.27 313 GLY A N 1
ATOM 718 C CA . GLY A 1 96 ? 26.205 40.426 26.360 1.00 8.02 313 GLY A CA 1
ATOM 719 C C . GLY A 1 96 ? 25.363 41.272 27.294 1.00 6.39 313 GLY A C 1
ATOM 720 O O . GLY A 1 96 ? 24.379 41.903 26.908 1.00 7.57 313 GLY A O 1
ATOM 721 N N . VAL A 1 97 ? 25.760 41.242 28.566 1.00 6.88 314 VAL A N 1
ATOM 722 C CA . VAL A 1 97 ? 25.097 42.056 29.581 1.00 6.71 314 VAL A CA 1
ATOM 723 C C . VAL A 1 97 ? 25.522 43.503 29.385 1.00 7.51 314 VAL A C 1
ATOM 724 O O . VAL A 1 97 ? 26.712 43.832 29.457 1.00 7.95 314 VAL A O 1
ATOM 728 N N . GLN A 1 98 ? 24.551 44.374 29.120 1.00 7.29 315 GLN A N 1
ATOM 729 C CA . GLN A 1 98 ? 24.818 45.744 28.711 1.00 9.16 315 GLN A CA 1
ATOM 730 C C . GLN A 1 98 ? 23.841 46.706 29.362 1.00 7.64 315 GLN A C 1
ATOM 731 O O . GLN A 1 98 ? 22.760 46.322 29.812 1.00 7.65 315 GLN A O 1
ATOM 737 N N . ILE A 1 99 ? 24.249 47.972 29.386 1.00 8.19 316 ILE A N 1
ATOM 738 C CA . ILE A 1 99 ? 23.375 49.087 29.725 1.00 8.46 316 ILE A CA 1
ATOM 739 C C . ILE A 1 99 ? 22.789 49.643 28.439 1.00 9.01 316 ILE A C 1
ATOM 740 O O . ILE A 1 99 ? 23.528 49.986 27.507 1.00 10.34 316 ILE A O 1
ATOM 745 N N . SER A 1 100 ? 21.463 49.758 28.394 1.00 8.70 317 SER A N 1
ATOM 746 C CA . SER A 1 100 ? 20.754 50.311 27.249 1.00 8.90 317 SER A CA 1
ATOM 747 C C . SER A 1 100 ? 19.766 51.365 27.731 1.00 9.55 317 SER A C 1
ATOM 748 O O . SER A 1 100 ? 19.518 51.518 28.932 1.00 9.27 317 SER A O 1
ATOM 751 N N . SER A 1 101 ? 19.201 52.105 26.783 1.00 10.02 318 SER A N 1
ATOM 752 C CA . SER A 1 101 ? 18.349 53.243 27.095 1.00 9.90 318 SER A CA 1
ATOM 753 C C . SER A 1 101 ? 16.934 53.022 26.580 1.00 9.75 318 SER A C 1
ATOM 754 O O . SER A 1 101 ? 16.732 52.585 25.442 1.00 10.01 318 SER A O 1
ATOM 757 N N . LEU A 1 102 ? 15.952 53.372 27.413 1.00 11.27 319 LEU A N 1
ATOM 758 C CA . LEU A 1 102 ? 14.558 53.393 26.981 1.00 14.15 319 LEU A CA 1
ATOM 759 C C . LEU A 1 102 ? 14.288 54.428 25.901 1.00 14.03 319 LEU A C 1
ATOM 760 O O . LEU A 1 102 ? 13.233 54.360 25.258 1.00 18.01 319 LEU A O 1
ATOM 765 N N . ASN A 1 103 ? 15.185 55.378 25.684 1.00 12.13 320 ASN A N 1
ATOM 766 C CA . ASN A 1 103 ? 15.009 56.370 24.632 1.00 15.50 320 ASN A CA 1
ATOM 767 C C . ASN A 1 103 ? 15.648 55.959 23.309 1.00 15.65 320 ASN A C 1
ATOM 768 O O . ASN A 1 103 ? 15.517 56.679 22.313 1.00 17.52 320 ASN A O 1
ATOM 773 N N . ASN A 1 104 ? 16.324 54.820 23.274 1.00 12.60 321 ASN A N 1
ATOM 774 C CA . ASN A 1 104 ? 16.925 54.311 22.050 1.00 12.50 321 ASN A C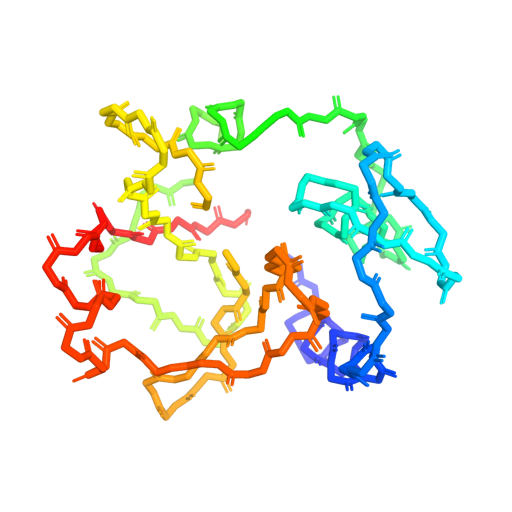A 1
ATOM 775 C C . ASN A 1 104 ? 15.852 53.951 21.022 1.00 11.48 321 ASN A C 1
ATOM 776 O O . ASN A 1 104 ? 14.765 53.489 21.374 1.00 10.72 321 ASN A O 1
ATOM 781 N N . SER A 1 105 ? 16.157 54.172 19.738 1.00 10.51 322 SER A N 1
ATOM 782 C CA . SER A 1 105 ? 15.150 54.039 18.685 1.00 10.40 322 SER A CA 1
ATOM 783 C C . SER A 1 105 ? 14.719 52.595 18.455 1.00 11.15 322 SER A C 1
ATOM 784 O O . SER A 1 105 ? 13.664 52.374 17.848 1.00 11.17 322 SER A O 1
ATOM 787 N N . TYR A 1 106 ? 15.519 51.617 18.891 1.00 8.68 323 TYR A N 1
ATOM 788 C CA . TYR A 1 106 ? 15.103 50.217 18.866 1.00 8.98 323 TYR A CA 1
ATOM 789 C C . TYR A 1 106 ? 14.265 49.858 20.093 1.00 8.00 323 TYR A C 1
ATOM 790 O O . TYR A 1 106 ? 13.193 49.249 19.973 1.00 7.68 323 TYR A O 1
ATOM 799 N N . TRP A 1 107 ? 14.740 50.221 21.288 1.00 7.37 324 TRP A N 1
ATOM 800 C CA . TRP A 1 107 ? 14.081 49.784 22.520 1.00 7.67 324 TRP A CA 1
ATOM 801 C C . TRP A 1 107 ? 12.762 50.512 22.763 1.00 8.66 324 TRP A C 1
ATOM 802 O O . TRP A 1 107 ? 11.789 49.902 23.228 1.00 8.04 324 TRP A O 1
ATOM 813 N N . LYS A 1 108 ? 12.709 51.817 22.474 1.00 8.67 325 LYS A N 1
ATOM 814 C CA . LYS A 1 108 ? 11.514 52.594 22.801 1.00 8.43 325 LYS A CA 1
ATOM 815 C C . LYS A 1 108 ? 10.238 52.035 22.182 1.00 7.34 325 LYS A C 1
ATOM 816 O O . LYS A 1 108 ? 9.268 51.804 22.931 1.00 8.33 325 LYS A O 1
ATOM 822 N N . PRO A 1 109 ? 10.157 51.782 20.869 1.00 8.16 326 PRO A N 1
ATOM 823 C CA . PRO A 1 109 ? 8.902 51.250 20.305 1.00 8.38 326 PRO A CA 1
ATOM 824 C C . PRO A 1 109 ? 8.634 49.805 20.678 1.00 8.89 326 PRO A C 1
ATOM 825 O O . PRO A 1 109 ? 7.546 49.298 20.375 1.00 11.51 326 PRO A O 1
ATOM 829 N N . ARG A 1 110 ? 9.587 49.121 21.296 1.00 7.01 327 ARG A N 1
ATOM 830 C CA . ARG A 1 110 ? 9.414 47.742 21.734 1.00 7.71 327 ARG A CA 1
ATOM 831 C C . ARG A 1 110 ? 9.104 47.637 23.221 1.00 7.20 327 ARG A C 1
ATOM 832 O O . ARG A 1 110 ? 8.852 46.531 23.718 1.00 6.89 327 ARG A O 1
ATOM 840 N N . TYR A 1 111 ? 9.082 48.763 23.936 1.00 7.09 328 TYR A N 1
ATOM 841 C CA . TYR A 1 111 ? 8.827 48.759 25.372 1.00 6.57 328 TYR A CA 1
ATOM 842 C C . TYR A 1 111 ? 7.364 48.425 25.653 1.00 7.51 328 TYR A C 1
ATOM 843 O O . TYR A 1 111 ? 6.450 49.042 25.091 1.00 8.79 328 TYR A O 1
ATOM 852 N N . LEU A 1 112 ? 7.140 47.456 26.548 1.00 7.27 329 LEU A N 1
ATOM 853 C CA . LEU A 1 112 ? 5.806 46.995 26.901 1.00 8.27 329 LEU A CA 1
ATOM 854 C C . LEU A 1 112 ? 5.339 47.497 28.255 1.00 8.69 329 LEU A C 1
ATOM 855 O O . LEU A 1 112 ? 4.147 47.384 28.557 1.00 12.64 329 LEU A O 1
ATOM 860 N N . GLY A 1 113 ? 6.232 48.049 29.061 1.00 8.12 330 GLY A N 1
ATOM 861 C CA . GLY A 1 113 ? 5.919 48.485 30.399 1.00 8.57 330 GLY A CA 1
ATOM 862 C C . GLY A 1 113 ? 6.851 47.872 31.415 1.00 7.73 330 GLY A C 1
ATOM 863 O O . GLY A 1 113 ? 7.773 47.119 31.094 1.00 7.94 330 GLY A O 1
ATOM 864 N N . ALA A 1 114 ? 6.584 48.192 32.673 1.00 9.36 331 ALA A N 1
ATOM 865 C CA . ALA A 1 114 ? 7.452 47.813 33.775 1.00 8.33 331 ALA A CA 1
ATOM 866 C C . ALA A 1 114 ? 6.649 47.063 34.823 1.00 8.56 331 ALA A C 1
ATOM 867 O O . ALA A 1 114 ? 5.431 47.233 34.931 1.00 10.10 331 ALA A O 1
ATOM 869 N N . LYS A 1 115 ? 7.347 46.230 35.593 1.00 8.05 332 LYS A N 1
ATOM 870 C CA . LYS A 1 115 ? 6.753 45.510 36.707 1.00 9.01 332 LYS A CA 1
ATOM 871 C C . LYS A 1 115 ? 7.709 45.564 37.889 1.00 8.08 332 LYS A C 1
ATOM 872 O O . LYS A 1 115 ? 8.922 45.760 37.739 1.00 8.67 332 LYS A O 1
ATOM 878 N N . ARG A 1 116 ? 7.145 45.359 39.072 1.00 9.10 333 ARG A N 1
ATOM 879 C CA . ARG A 1 116 ? 7.889 45.372 40.323 1.00 9.43 333 ARG A CA 1
ATOM 880 C C . ARG A 1 116 ? 7.880 43.975 40.934 1.00 10.40 333 ARG A C 1
ATOM 881 O O . ARG A 1 116 ? 6.848 43.294 40.943 1.00 11.61 333 ARG A O 1
ATOM 889 N N . PHE A 1 117 ? 9.035 43.531 41.421 1.00 10.77 334 PHE A N 1
ATOM 890 C CA . PHE A 1 117 ? 9.127 42.228 42.084 1.00 12.63 334 PHE A CA 1
ATOM 891 C C . PHE A 1 117 ? 8.369 42.256 43.404 1.00 17.65 334 PHE A C 1
ATOM 892 O O . PHE A 1 117 ? 8.502 43.204 44.183 1.00 19.33 334 PHE A O 1
#

Sequence (115 aa):
LNVSKLVSDAKALVGTPYKWGGTTTSGFDCSGFIWYVLNKQTSVGRTSTAGYWSSKSIASPSVGDFVFFTTYKSGPSHGIYIGNNSFIHAGSDGVQISSLNNSYWKPRYLGAKRF

Solvent-accessible surface area: 5885 Å² total

B-factor: mean 14.19, std 7.53, range [5.72, 44.54]

Organism: Bacillus subtilis (strain 168) (NCBI:txid224308)

Foldseek 3Di:
DPLVQLLVLLVVLAPQFDDVVDQDSNHYAFQSSVCNSVVVPDHDDRAAQVRVVPVAADDADDRQWAWFFDDPHPDGHGFGDHDPQWTWGQDNGGTHIDGCPDPVNVVGTDHIGGD